Protein AF-A0A376U5U9-F1 (afdb_monomer_lite)

InterPro domains:
  IPR000576 LacY/RafB permease family [PF01306] (11-153)
  IPR000576 LacY/RafB permease family [PR00174] (63-92)
  IPR000576 LacY/RafB permease family [PR00174] (98-120)
  IPR018457 LacY/RafB permease family, conserved site [PS00896] (59-73)
  IPR036259 MFS transporter superfamily [G3DSA:1.20.1250.20] (2-175)
  IPR036259 MFS transporter superfamily [SSF103473] (9-167)

Secondary structure (DSSP, 8-state):
-HHHHHHHHHHHHHHHHHHHHHHHHHHHHHHTS---HHHHHHHHHHHHHHHHHHHHHHHHHHHHHTT-SHHHHHHHHHHHHHHHHIIIIIHHHHHH-HHHHHHHHHHHHIIIIIHHHHHHHHHHHHHHHHHT--HHHHHHHHHHHHHHHHHHHHHHHHHS-TTS-HHHHHHHHH-

Organism: Escherichia coli (NCBI:txid562)

pLDDT: mean 71.41, std 14.16, range [30.86, 90.56]

Structure (mmCIF, N/CA/C/O 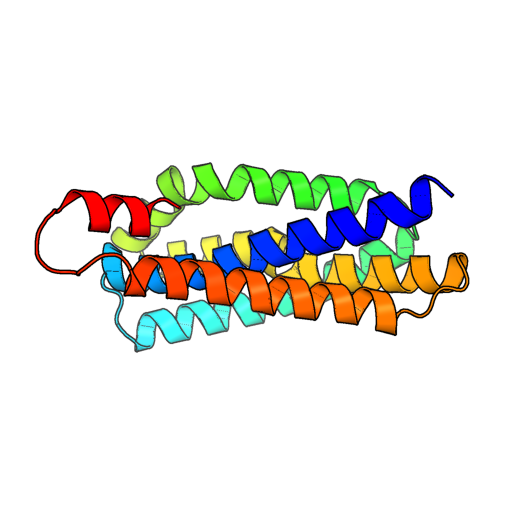backbone):
data_AF-A0A376U5U9-F1
#
_entry.id   AF-A0A376U5U9-F1
#
loop_
_atom_site.group_PDB
_atom_site.id
_atom_site.type_symbol
_atom_site.label_atom_id
_atom_site.label_alt_id
_atom_site.label_comp_id
_atom_site.label_asym_id
_atom_site.label_entity_id
_atom_site.label_seq_id
_atom_site.pdbx_PDB_ins_code
_atom_site.Cartn_x
_atom_site.Cartn_y
_atom_site.Cartn_z
_atom_site.occupancy
_atom_site.B_iso_or_equiv
_atom_site.auth_seq_id
_atom_site.auth_comp_id
_atom_site.auth_asym_id
_atom_site.auth_atom_id
_atom_site.pdbx_PDB_model_num
ATOM 1 N N . MET A 1 1 ? 11.793 3.215 -28.285 1.00 39.19 1 MET A N 1
ATOM 2 C CA . MET A 1 1 ? 11.168 4.458 -27.769 1.00 39.19 1 MET A CA 1
ATOM 3 C C . MET A 1 1 ? 9.774 4.257 -27.162 1.00 39.19 1 MET A C 1
ATOM 5 O O . MET A 1 1 ? 9.581 4.728 -26.053 1.00 39.19 1 MET A O 1
ATOM 9 N N . ARG A 1 2 ? 8.820 3.535 -27.783 1.00 35.06 2 ARG A N 1
ATOM 10 C CA . ARG A 1 2 ? 7.455 3.364 -27.216 1.00 35.06 2 ARG A CA 1
ATOM 11 C C . ARG A 1 2 ? 7.388 2.662 -25.846 1.00 35.06 2 ARG A C 1
ATOM 13 O O . ARG A 1 2 ? 6.558 3.025 -25.026 1.00 35.06 2 ARG A O 1
ATOM 20 N N . THR A 1 3 ? 8.274 1.708 -25.567 1.00 49.44 3 THR A N 1
ATOM 21 C CA . THR A 1 3 ? 8.269 0.954 -24.298 1.00 49.44 3 THR A CA 1
ATOM 22 C C . THR A 1 3 ? 8.793 1.767 -23.107 1.00 49.44 3 THR A C 1
ATOM 24 O O . THR A 1 3 ? 8.369 1.534 -21.984 1.00 49.44 3 THR A O 1
ATOM 27 N N . ILE A 1 4 ? 9.670 2.750 -23.344 1.00 50.91 4 ILE A N 1
ATOM 28 C CA . ILE A 1 4 ? 10.325 3.547 -22.288 1.00 50.91 4 ILE A CA 1
ATOM 29 C C . ILE A 1 4 ? 9.362 4.567 -21.668 1.00 50.91 4 ILE A C 1
ATOM 31 O O . ILE A 1 4 ? 9.464 4.839 -20.481 1.00 50.91 4 ILE A O 1
ATOM 35 N N . VAL A 1 5 ? 8.406 5.094 -22.441 1.00 48.09 5 VAL A N 1
ATOM 36 C CA . VAL A 1 5 ? 7.435 6.098 -21.961 1.00 48.09 5 VAL A CA 1
ATOM 37 C C . VAL A 1 5 ? 6.207 5.447 -21.315 1.00 48.09 5 VAL A C 1
ATOM 39 O O . VAL A 1 5 ? 5.628 6.007 -20.391 1.00 48.09 5 VAL A O 1
ATOM 42 N N . LEU A 1 6 ? 5.822 4.238 -21.743 1.00 52.31 6 LEU A N 1
ATOM 43 C CA . LEU A 1 6 ? 4.639 3.553 -21.205 1.00 52.31 6 LEU A CA 1
ATOM 44 C C . LEU A 1 6 ? 4.832 3.102 -19.745 1.00 52.31 6 LEU A C 1
ATOM 46 O O . LEU A 1 6 ? 3.905 3.161 -18.944 1.00 52.31 6 LEU A O 1
ATOM 50 N N . HIS A 1 7 ? 6.042 2.664 -19.394 1.00 57.22 7 HIS A N 1
ATOM 51 C CA . HIS A 1 7 ? 6.359 2.132 -18.069 1.00 57.22 7 HIS A CA 1
ATOM 52 C C . HIS A 1 7 ? 6.312 3.155 -16.914 1.00 57.22 7 HIS A C 1
ATOM 54 O O . HIS A 1 7 ? 5.663 2.844 -15.910 1.00 57.22 7 HIS A O 1
ATOM 60 N N . PRO A 1 8 ? 6.898 4.364 -17.019 1.00 60.38 8 PRO A N 1
ATOM 61 C CA . PRO A 1 8 ? 6.796 5.376 -15.968 1.00 60.38 8 PRO A CA 1
ATOM 62 C C . PRO A 1 8 ? 5.360 5.873 -15.774 1.00 60.38 8 PRO A C 1
ATOM 64 O O . PRO A 1 8 ? 4.953 6.101 -14.642 1.00 60.38 8 PRO A O 1
ATOM 67 N N . VAL A 1 9 ? 4.549 5.947 -16.837 1.00 62.59 9 VAL A N 1
ATOM 68 C CA . VAL A 1 9 ? 3.123 6.305 -16.720 1.00 62.59 9 VAL A CA 1
ATOM 69 C C . VAL A 1 9 ? 2.343 5.230 -15.957 1.00 62.59 9 VAL A C 1
ATOM 71 O O . VAL A 1 9 ? 1.549 5.558 -15.082 1.00 62.59 9 VAL A O 1
ATOM 74 N N . THR A 1 10 ? 2.599 3.942 -16.219 1.00 65.00 10 THR A N 1
ATOM 75 C CA . THR A 1 10 ? 1.952 2.859 -15.454 1.00 65.00 10 THR A CA 1
ATOM 76 C C . THR A 1 10 ? 2.372 2.833 -13.982 1.00 65.00 10 THR A C 1
ATOM 78 O O . THR A 1 10 ? 1.537 2.549 -13.128 1.00 65.00 10 THR A O 1
ATOM 81 N N . HIS A 1 11 ? 3.631 3.168 -13.678 1.00 65.62 11 HIS A N 1
ATOM 82 C CA . HIS A 1 11 ? 4.108 3.333 -12.300 1.00 65.62 11 HIS A CA 1
ATOM 83 C C . HIS A 1 11 ? 3.417 4.508 -11.608 1.00 65.62 11 HIS A C 1
ATOM 85 O O . HIS A 1 11 ? 2.840 4.348 -10.537 1.00 65.62 11 HIS A O 1
ATOM 91 N N . PHE A 1 12 ? 3.366 5.654 -12.283 1.00 64.62 12 PHE A N 1
ATOM 92 C CA . PHE A 1 12 ? 2.704 6.856 -11.796 1.00 64.62 12 PHE A CA 1
ATOM 93 C C . PHE A 1 12 ? 1.220 6.616 -11.471 1.00 64.62 12 PHE A C 1
ATOM 95 O O . PHE A 1 12 ? 0.762 6.952 -10.381 1.00 64.62 12 PHE A O 1
ATOM 102 N N . SER A 1 13 ? 0.468 5.974 -12.374 1.00 65.12 13 SER A N 1
ATOM 103 C CA . SER A 1 13 ? -0.940 5.630 -12.128 1.00 65.12 13 SER A CA 1
ATOM 104 C C . SER A 1 13 ? -1.112 4.674 -10.948 1.00 65.12 13 SER A C 1
ATOM 106 O O . SER A 1 13 ? -2.016 4.867 -10.138 1.00 65.12 13 SER A O 1
ATOM 108 N N . PHE A 1 14 ? -0.232 3.678 -10.816 1.00 70.50 14 PHE A N 1
ATOM 109 C CA . PHE A 1 14 ? -0.258 2.754 -9.687 1.00 70.50 14 PHE A CA 1
ATOM 110 C C . PHE A 1 14 ? -0.027 3.474 -8.351 1.00 70.50 14 PHE A C 1
ATOM 112 O O . PHE A 1 14 ? -0.786 3.259 -7.408 1.00 70.50 14 PHE A O 1
ATOM 119 N N . PHE A 1 15 ? 0.964 4.368 -8.271 1.00 68.50 15 PHE A N 1
ATOM 120 C CA . PHE A 1 15 ? 1.260 5.113 -7.044 1.00 68.50 15 PHE A CA 1
ATOM 121 C C . PHE A 1 15 ? 0.159 6.114 -6.664 1.00 68.50 15 PHE A C 1
ATOM 123 O O . PHE A 1 15 ? -0.093 6.313 -5.473 1.00 68.50 15 PHE A O 1
ATOM 130 N N . ILE A 1 16 ? -0.554 6.688 -7.642 1.00 69.62 16 ILE A N 1
ATOM 131 C CA . ILE A 1 16 ? -1.761 7.486 -7.369 1.00 69.62 16 ILE A CA 1
ATOM 132 C C . ILE A 1 16 ? -2.837 6.616 -6.723 1.00 69.62 16 ILE A C 1
ATOM 134 O O . ILE A 1 16 ? -3.320 6.950 -5.640 1.00 69.62 16 ILE A O 1
ATOM 138 N N . SER A 1 17 ? -3.197 5.493 -7.355 1.00 72.38 17 SER A N 1
ATOM 139 C CA . SER A 1 17 ? -4.223 4.583 -6.830 1.00 72.38 17 SER A CA 1
ATOM 140 C C . SER A 1 17 ? -3.843 4.040 -5.454 1.00 72.38 17 SER A C 1
ATOM 142 O O . SER A 1 17 ? -4.675 3.998 -4.554 1.00 72.38 17 SER A O 1
ATOM 144 N N . TRP A 1 18 ? -2.568 3.707 -5.258 1.00 74.75 18 TRP A N 1
ATOM 145 C CA . TRP A 1 18 ? -2.016 3.299 -3.973 1.00 74.75 18 TRP A CA 1
ATOM 146 C C . TRP A 1 18 ? -2.174 4.359 -2.882 1.00 74.75 18 TRP A C 1
ATOM 148 O O . TRP A 1 18 ? -2.593 4.059 -1.765 1.00 74.75 18 TRP A O 1
ATOM 158 N N . SER A 1 19 ? -1.809 5.608 -3.174 1.00 71.69 19 SER A N 1
ATOM 159 C CA . SER A 1 19 ? -1.866 6.691 -2.190 1.00 71.69 19 SER A CA 1
ATOM 160 C C . SER A 1 19 ? -3.306 7.063 -1.830 1.00 71.69 19 SER A C 1
ATOM 162 O O . SER A 1 19 ? -3.588 7.381 -0.670 1.00 71.69 19 SER A O 1
ATOM 164 N N . LEU A 1 20 ? -4.218 7.020 -2.807 1.00 70.12 20 LEU A N 1
ATOM 165 C CA . LEU A 1 20 ? -5.651 7.193 -2.571 1.00 70.12 20 LEU A CA 1
ATOM 166 C C . LEU A 1 20 ? -6.178 6.065 -1.683 1.00 70.12 20 LEU A C 1
ATOM 168 O O . LEU A 1 20 ? -6.776 6.344 -0.646 1.00 70.12 20 LEU A O 1
ATOM 172 N N . TRP A 1 21 ? -5.844 4.814 -2.012 1.00 76.56 21 TRP A N 1
ATOM 173 C CA . TRP A 1 21 ? -6.244 3.633 -1.252 1.00 76.56 21 TRP A CA 1
ATOM 174 C C . TRP A 1 21 ? -5.948 3.757 0.249 1.00 76.56 21 TRP A C 1
ATOM 176 O O . TRP A 1 21 ? -6.858 3.635 1.065 1.00 76.56 21 TRP A O 1
ATOM 186 N N . TRP A 1 22 ? -4.706 4.064 0.640 1.00 69.94 22 TRP A N 1
ATOM 187 C CA . TRP A 1 22 ? -4.346 4.177 2.064 1.00 69.94 22 TRP A CA 1
ATOM 188 C C . TRP A 1 22 ? -5.057 5.318 2.787 1.00 69.94 22 TRP A C 1
ATOM 190 O O . TRP A 1 22 ? -5.370 5.203 3.974 1.00 69.94 22 TRP A O 1
ATOM 200 N N . SER A 1 23 ? -5.313 6.415 2.074 1.00 70.06 23 SER A N 1
ATOM 201 C CA . SER A 1 23 ? -5.998 7.583 2.628 1.00 70.06 23 SER A CA 1
ATOM 202 C C . SER A 1 23 ? -7.462 7.249 2.936 1.00 70.06 23 SER A C 1
ATOM 204 O O . SER A 1 23 ? -7.962 7.570 4.014 1.00 70.06 23 SER A O 1
ATOM 206 N N . LEU A 1 24 ? -8.124 6.538 2.025 1.00 69.44 24 LEU A N 1
ATOM 207 C CA . LEU A 1 24 ? -9.519 6.115 2.142 1.00 69.44 24 LEU A CA 1
ATOM 208 C C . LEU A 1 24 ? -9.695 4.978 3.134 1.00 69.44 24 LEU A C 1
ATOM 210 O O . LEU A 1 24 ? -10.608 5.012 3.951 1.00 69.44 24 LEU A O 1
ATOM 214 N N . TYR A 1 25 ? -8.775 4.018 3.132 1.00 74.25 25 TYR A N 1
ATOM 215 C CA . TYR A 1 25 ? -8.761 2.906 4.073 1.00 74.25 25 TYR A CA 1
ATOM 216 C C . TYR A 1 25 ? -8.725 3.392 5.529 1.00 74.25 25 TYR A C 1
ATOM 218 O O . TYR A 1 25 ? -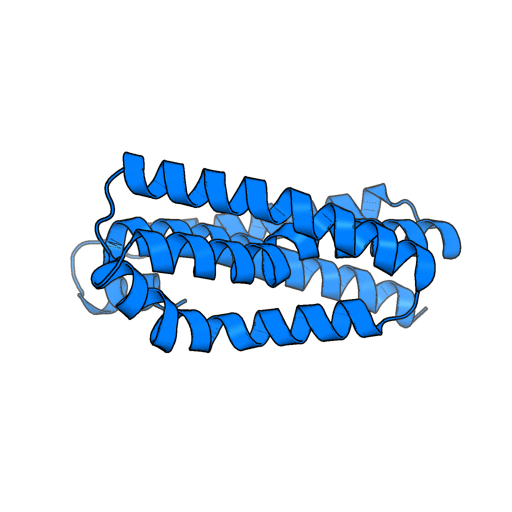9.484 2.911 6.372 1.00 74.25 25 TYR A O 1
ATOM 226 N N . ALA A 1 26 ? -7.907 4.411 5.822 1.00 70.62 26 ALA A N 1
ATOM 227 C CA . ALA A 1 26 ? -7.839 5.010 7.152 1.00 70.62 26 ALA A CA 1
ATOM 228 C C . ALA A 1 26 ? -9.148 5.709 7.562 1.00 70.62 26 ALA A C 1
ATOM 230 O O . ALA A 1 26 ? -9.569 5.596 8.718 1.00 70.62 26 ALA A O 1
ATOM 231 N N . ILE A 1 27 ? -9.792 6.417 6.628 1.00 72.56 27 ILE A N 1
ATOM 232 C CA . ILE A 1 27 ? -11.075 7.097 6.860 1.00 72.56 27 ILE A CA 1
ATOM 233 C C . ILE A 1 27 ? -12.198 6.073 7.037 1.00 72.56 27 ILE A C 1
ATOM 235 O O . ILE A 1 27 ? -13.000 6.212 7.955 1.00 72.56 27 ILE A O 1
ATOM 239 N N . TRP A 1 28 ? -12.236 5.027 6.217 1.00 77.12 28 TRP A N 1
ATOM 240 C CA . TRP A 1 28 ? -13.255 3.981 6.246 1.00 77.12 28 TRP A CA 1
ATOM 241 C C . TRP A 1 28 ? -13.219 3.175 7.553 1.00 77.12 28 TRP A C 1
ATOM 243 O O . TRP A 1 28 ? -14.250 3.019 8.209 1.00 77.12 28 TRP A O 1
ATOM 253 N N . LEU A 1 29 ? -12.027 2.762 8.005 1.00 72.31 29 LEU A N 1
ATOM 254 C CA . LEU A 1 29 ? -11.857 2.026 9.267 1.00 72.31 29 LEU A CA 1
ATOM 255 C C . LEU A 1 29 ? -12.306 2.834 10.494 1.00 72.31 29 LEU A C 1
ATOM 257 O O . LEU A 1 29 ? -12.943 2.290 11.395 1.00 72.31 29 LEU A O 1
ATOM 261 N N . LYS A 1 30 ? -11.986 4.134 10.545 1.00 68.06 30 LYS A N 1
ATOM 262 C CA . LYS A 1 30 ? -12.399 4.997 11.665 1.00 68.06 30 LYS A CA 1
ATOM 263 C C . LYS A 1 30 ? -13.844 5.475 11.553 1.00 68.06 30 LYS A C 1
ATOM 265 O O . LYS A 1 30 ? -14.523 5.586 12.566 1.00 68.06 30 LYS A O 1
ATOM 270 N N . GLY A 1 31 ? -14.289 5.815 10.349 1.00 67.00 31 GLY A N 1
ATOM 271 C CA . GLY A 1 31 ? -15.570 6.468 10.102 1.00 67.00 31 GLY A CA 1
ATOM 272 C C . GLY A 1 31 ? -16.746 5.501 10.023 1.00 67.00 31 GLY A C 1
ATOM 273 O O . GLY A 1 31 ? -17.793 5.797 10.590 1.00 67.00 31 GLY A O 1
ATOM 274 N N . HIS A 1 32 ? -16.582 4.366 9.335 1.00 66.31 32 HIS A N 1
ATOM 275 C CA . HIS A 1 32 ? -17.667 3.408 9.093 1.00 66.31 32 HIS A CA 1
ATOM 276 C C . HIS A 1 32 ? -17.727 2.314 10.164 1.00 66.31 32 HIS A C 1
ATOM 278 O O . HIS A 1 32 ? -18.799 1.988 10.661 1.00 66.31 32 HIS A O 1
ATOM 284 N N . LEU A 1 33 ? -16.568 1.774 10.552 1.00 67.12 33 LEU A N 1
ATOM 285 C CA . LEU A 1 33 ? -16.469 0.706 11.553 1.00 67.12 33 LEU A CA 1
ATOM 286 C C . LEU A 1 33 ? -16.329 1.213 12.993 1.00 67.12 33 LEU A C 1
ATOM 288 O O . LEU A 1 33 ? -16.571 0.453 13.924 1.00 67.12 33 LEU A O 1
ATOM 292 N N . GLY A 1 34 ? -15.938 2.476 13.193 1.00 70.81 34 GLY A N 1
ATOM 293 C CA . GLY A 1 34 ? -15.798 3.057 14.531 1.00 70.81 34 GLY A CA 1
ATOM 294 C C . GLY A 1 34 ? -14.713 2.399 15.393 1.00 70.81 34 GLY A C 1
ATOM 295 O O . GLY A 1 34 ? -14.803 2.460 16.617 1.00 70.81 34 GLY A O 1
ATOM 296 N N . LEU A 1 35 ? -13.706 1.769 14.773 1.00 73.69 35 LEU A N 1
ATOM 297 C CA . LEU A 1 35 ? -12.644 1.056 15.489 1.00 73.69 35 LEU A CA 1
ATOM 298 C C . LEU A 1 35 ? -11.902 1.969 16.466 1.00 73.69 35 LEU A C 1
ATOM 300 O O . LEU A 1 35 ? -11.570 3.122 16.158 1.00 73.69 35 LEU A O 1
ATOM 304 N N . THR A 1 36 ? -11.573 1.421 17.633 1.00 81.38 36 THR A N 1
ATOM 305 C CA . THR A 1 36 ? -10.768 2.130 18.626 1.00 81.38 36 THR A CA 1
ATOM 306 C C . THR A 1 36 ? -9.342 2.356 18.113 1.00 81.38 36 THR A C 1
ATOM 308 O O . THR A 1 36 ? -8.813 1.611 17.285 1.00 81.38 36 THR A O 1
ATOM 311 N N . GLY A 1 37 ? -8.676 3.406 18.609 1.00 77.38 37 GLY A N 1
ATOM 312 C CA . GLY A 1 37 ? -7.304 3.733 18.193 1.00 77.38 37 GLY A CA 1
ATOM 313 C C . GLY A 1 37 ? -6.308 2.584 18.407 1.00 77.38 37 GLY A C 1
ATOM 314 O O . GLY A 1 37 ? -5.377 2.431 17.618 1.00 77.38 37 GLY A O 1
ATOM 315 N N . THR A 1 38 ? -6.542 1.752 19.426 1.00 83.94 38 THR A N 1
ATOM 316 C CA . THR A 1 38 ? -5.741 0.559 19.727 1.00 83.94 38 THR A CA 1
ATOM 317 C C . THR A 1 38 ? -5.922 -0.527 18.668 1.00 83.94 38 THR A C 1
ATOM 319 O O . THR A 1 38 ? -4.930 -1.013 18.134 1.00 83.94 38 THR A O 1
ATOM 322 N N . GLU A 1 39 ? -7.165 -0.859 18.306 1.00 82.94 39 GLU A N 1
ATOM 323 C CA . GLU A 1 39 ? -7.479 -1.861 17.275 1.00 82.94 39 GLU A CA 1
ATOM 324 C C . GLU A 1 39 ? -6.901 -1.470 15.915 1.00 82.94 39 GLU A C 1
ATOM 326 O O . GLU A 1 39 ? -6.297 -2.289 15.220 1.00 82.94 39 GLU A O 1
ATOM 331 N N . LEU A 1 40 ? -7.018 -0.189 15.566 1.00 83.81 40 LEU A N 1
ATOM 332 C CA . LEU A 1 40 ? -6.444 0.347 14.342 1.00 83.81 40 LEU A CA 1
ATOM 333 C C . LEU A 1 40 ? -4.913 0.215 14.333 1.00 83.81 40 LEU A C 1
ATOM 335 O O . LEU A 1 40 ? -4.333 -0.204 13.333 1.00 83.81 40 LEU A O 1
ATOM 339 N N . GLY A 1 41 ? -4.257 0.542 15.450 1.00 85.12 41 GLY A N 1
ATOM 340 C CA . GLY A 1 41 ? -2.811 0.380 15.605 1.00 85.12 41 GLY A CA 1
ATOM 341 C C . GLY A 1 41 ? -2.374 -1.074 15.428 1.00 85.12 41 GLY A C 1
ATOM 342 O O . GLY A 1 41 ? -1.468 -1.349 14.643 1.00 85.12 41 GLY A O 1
ATOM 343 N N . THR A 1 42 ? -3.067 -2.011 16.082 1.00 87.38 42 THR A N 1
ATOM 344 C CA . THR A 1 42 ? -2.802 -3.450 15.944 1.00 87.38 42 THR A CA 1
ATOM 345 C C . THR A 1 42 ? -2.971 -3.922 14.500 1.00 87.38 42 THR A C 1
ATOM 347 O O . THR A 1 42 ? -2.131 -4.669 14.000 1.00 87.38 42 THR A O 1
ATOM 350 N N . LEU A 1 43 ? -4.002 -3.442 13.800 1.00 87.44 43 LEU A N 1
ATOM 351 C CA . LEU A 1 43 ? -4.243 -3.742 12.389 1.00 87.44 43 LEU A CA 1
ATOM 352 C C . LEU A 1 43 ? -3.085 -3.304 11.500 1.00 87.44 43 LEU A C 1
ATOM 354 O O . LEU A 1 43 ? -2.564 -4.115 10.731 1.00 87.44 43 LEU A O 1
ATOM 358 N N . TYR A 1 44 ? -2.626 -2.060 11.634 1.00 85.25 44 TYR A N 1
ATOM 359 C CA . TYR A 1 44 ? -1.484 -1.588 10.855 1.00 85.25 44 TYR A CA 1
ATOM 360 C C . TYR A 1 44 ? -0.202 -2.359 11.185 1.00 85.25 44 TYR A C 1
ATOM 362 O O . TYR A 1 44 ? 0.546 -2.703 10.273 1.00 85.25 44 TYR A O 1
ATOM 370 N N . S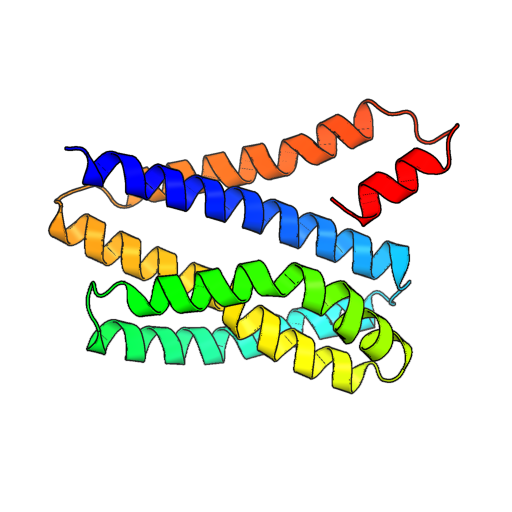ER A 1 45 ? 0.040 -2.698 12.454 1.00 89.44 45 SER A N 1
ATOM 371 C CA . SER A 1 45 ? 1.220 -3.477 12.847 1.00 89.44 45 SER A CA 1
ATOM 372 C C . SER A 1 45 ? 1.231 -4.882 12.237 1.00 89.44 45 SER A C 1
ATOM 374 O O . SER A 1 45 ? 2.255 -5.302 11.696 1.00 89.44 45 SER A O 1
ATOM 376 N N . VAL A 1 46 ? 0.104 -5.600 12.277 1.00 90.38 46 VAL A N 1
ATOM 377 C CA . VAL A 1 46 ? 0.004 -6.958 11.710 1.00 90.38 46 VAL A CA 1
ATOM 378 C C . VAL A 1 46 ? 0.099 -6.930 10.184 1.00 90.38 46 VAL A C 1
ATOM 380 O O . VAL A 1 46 ? 0.783 -7.776 9.600 1.00 90.38 46 VAL A O 1
ATOM 383 N N . ASN A 1 47 ? -0.497 -5.924 9.538 1.00 89.38 47 ASN A N 1
ATOM 384 C CA . ASN A 1 47 ? -0.329 -5.682 8.104 1.00 89.38 47 ASN A CA 1
ATOM 385 C C . ASN A 1 47 ? 1.151 -5.489 7.741 1.00 89.38 47 ASN A C 1
ATOM 387 O O . ASN A 1 47 ? 1.651 -6.123 6.810 1.00 89.38 47 ASN A O 1
ATOM 391 N N . GLN A 1 48 ? 1.875 -4.657 8.497 1.00 87.88 48 GLN A N 1
ATOM 392 C CA . GLN A 1 48 ? 3.281 -4.370 8.221 1.00 87.88 48 GLN A CA 1
ATOM 393 C C . GLN A 1 48 ? 4.177 -5.591 8.441 1.00 87.88 48 GLN A C 1
ATOM 395 O O . GLN A 1 48 ? 5.044 -5.874 7.616 1.00 87.88 48 GLN A O 1
ATOM 400 N N . PHE A 1 49 ? 3.929 -6.352 9.508 1.00 90.56 49 PHE A N 1
ATOM 401 C CA . PHE A 1 49 ? 4.633 -7.605 9.773 1.00 90.56 49 PHE A CA 1
ATOM 402 C C . PHE A 1 49 ? 4.443 -8.610 8.628 1.00 90.56 49 PHE A C 1
ATOM 404 O O . PHE A 1 49 ? 5.408 -9.154 8.091 1.00 90.56 49 PHE A O 1
ATOM 411 N N . THR A 1 50 ? 3.196 -8.792 8.199 1.00 89.38 50 THR A N 1
ATOM 412 C CA . THR A 1 50 ? 2.839 -9.717 7.118 1.00 89.38 50 THR A CA 1
ATOM 413 C C . THR A 1 50 ? 3.431 -9.275 5.778 1.00 89.38 50 THR A C 1
ATOM 415 O O . THR A 1 50 ? 3.943 -10.097 5.019 1.00 89.38 50 THR A O 1
ATOM 418 N N . SER A 1 51 ? 3.451 -7.968 5.507 1.00 87.19 51 SER A N 1
ATOM 419 C CA . SER A 1 51 ? 4.101 -7.415 4.318 1.00 87.19 51 SER A CA 1
ATOM 420 C C . SER A 1 51 ? 5.577 -7.769 4.237 1.00 87.19 51 SER A C 1
ATOM 422 O O . SER A 1 51 ? 6.052 -8.093 3.154 1.00 87.19 51 SER A O 1
ATOM 424 N N . ILE A 1 52 ? 6.319 -7.680 5.342 1.00 89.44 52 ILE A N 1
ATOM 425 C CA . ILE A 1 52 ? 7.761 -7.959 5.330 1.00 89.44 52 ILE A CA 1
ATOM 426 C C . ILE A 1 52 ? 8.004 -9.410 4.898 1.00 89.44 52 ILE A C 1
ATOM 428 O O . ILE A 1 52 ? 8.860 -9.663 4.051 1.00 89.44 52 ILE A O 1
ATOM 432 N N . LEU A 1 53 ? 7.197 -10.352 5.395 1.00 89.38 53 LEU A N 1
ATOM 433 C CA . LEU A 1 53 ? 7.274 -11.760 4.998 1.00 89.38 53 LEU A CA 1
ATOM 434 C C . LEU A 1 53 ? 7.022 -11.947 3.494 1.00 89.38 53 LEU A C 1
ATOM 436 O O . LEU A 1 53 ? 7.777 -12.650 2.819 1.00 89.38 53 LEU A O 1
ATOM 440 N N . PHE A 1 54 ? 6.002 -11.284 2.945 1.00 86.25 54 PHE A N 1
ATOM 441 C CA . PHE A 1 54 ? 5.692 -11.383 1.517 1.00 86.25 54 PHE A CA 1
ATOM 442 C C . PHE A 1 54 ? 6.694 -10.654 0.621 1.00 86.25 54 PHE A C 1
ATOM 444 O O . PHE A 1 54 ? 7.010 -11.162 -0.452 1.00 86.25 54 PHE A O 1
ATOM 451 N N . MET A 1 55 ? 7.251 -9.520 1.056 1.00 85.44 55 MET A N 1
ATOM 452 C CA . MET A 1 55 ? 8.328 -8.830 0.336 1.00 85.44 55 MET A CA 1
ATOM 453 C C . MET A 1 55 ? 9.556 -9.730 0.192 1.00 85.44 55 MET A C 1
ATOM 455 O O . MET A 1 55 ? 10.116 -9.821 -0.899 1.00 85.44 55 MET A O 1
ATOM 459 N N . MET A 1 56 ? 9.934 -10.447 1.256 1.00 86.50 56 MET A N 1
ATOM 460 C CA . MET A 1 56 ? 11.031 -11.419 1.211 1.00 86.50 56 MET A CA 1
ATOM 461 C C . MET A 1 56 ? 10.751 -12.536 0.198 1.00 86.50 56 MET A C 1
ATOM 463 O O . MET A 1 56 ? 11.609 -12.865 -0.623 1.00 86.50 56 MET A O 1
ATOM 467 N N . PHE A 1 57 ? 9.536 -13.092 0.211 1.00 86.44 57 PHE A N 1
ATOM 468 C CA . PHE A 1 57 ? 9.142 -14.141 -0.729 1.00 86.44 57 PHE A CA 1
ATOM 469 C C . PHE A 1 57 ? 9.156 -13.648 -2.182 1.00 86.44 57 PHE A C 1
ATOM 471 O O . PHE A 1 57 ? 9.747 -14.289 -3.055 1.00 86.44 57 PHE A O 1
ATOM 478 N N . TYR A 1 58 ? 8.556 -12.485 -2.446 1.00 83.38 58 TYR A N 1
ATOM 479 C CA . TYR A 1 58 ? 8.536 -11.892 -3.777 1.00 83.38 58 TYR A CA 1
ATOM 480 C C . TYR A 1 58 ? 9.930 -11.533 -4.284 1.00 83.38 58 TYR A C 1
ATOM 482 O O . TYR A 1 58 ? 10.193 -11.775 -5.458 1.00 83.38 58 TYR A O 1
ATOM 490 N N . GLY A 1 59 ? 10.836 -11.055 -3.426 1.00 82.38 59 GLY A N 1
ATOM 491 C CA . GLY A 1 59 ? 12.229 -10.798 -3.801 1.00 82.38 59 GLY A CA 1
ATOM 492 C C . GLY A 1 59 ? 12.919 -12.050 -4.349 1.00 82.38 59 GLY A C 1
ATOM 493 O O . GLY A 1 59 ? 13.441 -12.036 -5.464 1.00 82.38 59 GLY A O 1
ATOM 494 N N . ILE A 1 60 ? 12.813 -13.176 -3.633 1.00 85.12 60 ILE A N 1
ATOM 495 C CA . ILE A 1 60 ? 13.395 -14.461 -4.062 1.00 85.12 60 ILE A CA 1
ATOM 496 C C . ILE A 1 60 ? 12.780 -14.934 -5.388 1.00 85.12 60 ILE A C 1
ATOM 498 O O . ILE A 1 60 ? 13.486 -15.384 -6.295 1.00 85.12 60 ILE A O 1
ATOM 502 N N . VAL A 1 61 ? 11.453 -14.847 -5.519 1.00 84.56 61 VAL A N 1
ATOM 503 C CA . VAL A 1 61 ? 10.742 -15.247 -6.743 1.00 84.56 61 VAL A CA 1
ATOM 504 C C . VAL A 1 61 ? 11.143 -14.352 -7.922 1.00 84.56 61 VAL A C 1
ATOM 506 O O . VAL A 1 61 ? 11.372 -14.845 -9.029 1.00 84.56 61 VAL A O 1
ATOM 509 N N . GLN A 1 62 ? 11.291 -13.050 -7.694 1.00 79.81 62 GLN A N 1
ATOM 510 C CA . GLN A 1 62 ? 11.676 -12.070 -8.704 1.00 79.81 62 GLN A CA 1
ATOM 511 C C . GLN A 1 62 ? 13.137 -12.220 -9.146 1.00 79.81 62 GLN A C 1
ATOM 513 O O . GLN A 1 62 ? 13.459 -11.941 -10.303 1.00 79.81 62 GLN A O 1
ATOM 518 N N . ASP A 1 63 ? 14.024 -12.698 -8.278 1.00 80.44 63 ASP A N 1
ATOM 519 C CA . ASP A 1 63 ? 15.400 -13.031 -8.655 1.00 80.44 63 ASP A CA 1
ATOM 520 C C . ASP A 1 63 ? 15.470 -14.257 -9.569 1.00 80.44 63 ASP A C 1
ATOM 522 O O . ASP A 1 63 ? 16.246 -14.266 -10.523 1.00 80.44 63 ASP A O 1
ATOM 526 N N . LYS A 1 64 ? 14.584 -15.243 -9.377 1.00 81.25 64 LYS A N 1
ATOM 527 C CA . LYS A 1 64 ? 14.474 -16.400 -10.283 1.00 81.25 64 LYS A CA 1
ATOM 528 C C . LYS A 1 64 ? 13.796 -16.068 -11.616 1.00 81.25 64 LYS A C 1
ATOM 530 O O . LYS A 1 64 ? 14.138 -16.658 -12.639 1.00 81.25 64 LYS A O 1
ATOM 535 N N . LEU A 1 65 ? 12.817 -15.159 -11.624 1.00 75.75 65 LEU A N 1
ATOM 536 C CA . LEU A 1 65 ? 12.081 -14.779 -12.840 1.00 75.75 65 LEU A CA 1
ATOM 537 C C . LEU A 1 65 ? 12.770 -13.690 -13.680 1.00 75.75 65 LEU A C 1
ATOM 539 O O . LEU A 1 65 ? 12.463 -13.571 -14.871 1.00 75.75 65 LEU A O 1
ATOM 543 N N . GLY A 1 66 ? 13.670 -12.893 -13.099 1.00 71.25 66 GLY A N 1
ATOM 544 C CA . GLY A 1 66 ? 14.327 -11.778 -13.782 1.00 71.25 66 GLY A CA 1
ATOM 545 C C . GLY A 1 66 ? 13.340 -10.667 -14.168 1.00 71.25 66 GLY A C 1
ATOM 546 O O . GLY A 1 66 ? 12.682 -10.086 -13.311 1.00 71.25 66 GLY A O 1
ATOM 547 N N . LEU A 1 67 ? 13.235 -10.365 -15.468 1.00 65.44 67 LEU A N 1
ATOM 548 C CA . LEU A 1 67 ? 12.368 -9.312 -16.038 1.00 65.44 67 LEU A CA 1
ATOM 549 C C . LEU A 1 67 ? 11.009 -9.826 -16.545 1.00 65.44 67 LEU A C 1
ATOM 551 O O . LEU A 1 67 ? 10.287 -9.122 -17.257 1.00 65.44 67 LEU A O 1
ATOM 555 N N . LYS A 1 68 ? 10.651 -11.073 -16.233 1.00 70.12 68 LYS A N 1
ATOM 556 C CA . LYS A 1 68 ? 9.379 -11.640 -16.682 1.00 70.12 68 LYS A CA 1
ATOM 557 C C . LYS A 1 68 ? 8.210 -10.914 -16.007 1.00 70.12 68 LYS A C 1
ATOM 559 O O . LYS A 1 68 ? 8.207 -10.681 -14.802 1.00 70.12 68 LYS A O 1
ATOM 564 N N . LYS A 1 69 ? 7.163 -10.640 -16.790 1.00 75.12 69 LYS A N 1
ATOM 565 C CA . LYS A 1 69 ? 5.970 -9.897 -16.355 1.00 75.12 69 LYS A CA 1
ATOM 566 C C . LYS A 1 69 ? 4.904 -10.675 -15.551 1.00 75.12 69 LYS A C 1
ATOM 568 O O . LYS A 1 69 ? 4.043 -9.989 -15.011 1.00 75.12 69 LYS A O 1
ATOM 573 N N . PRO A 1 70 ? 4.876 -12.023 -15.411 1.00 76.75 70 PRO A N 1
ATOM 574 C CA . PRO A 1 70 ? 3.702 -12.694 -14.841 1.00 76.75 70 PRO A CA 1
ATOM 575 C C . PRO A 1 70 ? 3.461 -12.323 -13.371 1.00 76.75 70 PRO A C 1
ATOM 577 O O . PRO A 1 70 ? 2.322 -12.333 -12.920 1.00 76.75 70 PRO A O 1
ATOM 580 N N . LEU A 1 71 ? 4.506 -11.917 -12.645 1.00 75.38 71 LEU A N 1
ATOM 581 C CA . LEU A 1 71 ? 4.402 -11.481 -11.253 1.00 75.38 71 LEU A CA 1
ATOM 582 C C . LEU A 1 71 ? 3.650 -10.142 -11.124 1.00 75.38 71 LEU A C 1
ATOM 584 O O . LEU A 1 71 ? 2.805 -9.988 -10.249 1.00 75.38 71 LEU A O 1
ATOM 588 N N . ILE A 1 72 ? 3.871 -9.222 -12.070 1.00 76.00 72 ILE A N 1
ATOM 589 C CA . ILE A 1 72 ? 3.152 -7.939 -12.160 1.00 76.00 72 ILE A CA 1
ATOM 590 C C . ILE A 1 72 ? 1.687 -8.169 -12.548 1.00 76.00 72 ILE A C 1
ATOM 592 O O . ILE A 1 72 ? 0.793 -7.517 -12.013 1.00 76.00 72 ILE A O 1
ATOM 596 N N . TRP A 1 73 ? 1.423 -9.117 -13.453 1.00 79.62 73 TRP A N 1
ATOM 597 C CA . TRP A 1 73 ? 0.055 -9.476 -13.844 1.00 79.62 73 TRP A CA 1
ATOM 598 C C . TRP A 1 73 ? -0.725 -10.095 -12.679 1.00 79.62 73 TRP A C 1
ATOM 600 O O . TRP A 1 73 ? -1.869 -9.716 -12.449 1.00 79.62 73 TRP A O 1
ATOM 610 N N . CYS A 1 74 ? -0.093 -10.989 -11.912 1.00 79.25 74 CYS A N 1
ATOM 611 C CA . CYS A 1 74 ? -0.681 -11.579 -10.709 1.00 79.25 74 CYS A CA 1
ATOM 612 C C . CYS A 1 74 ? -1.064 -10.499 -9.685 1.00 79.25 74 CYS A C 1
ATOM 614 O O . CYS A 1 74 ? -2.198 -10.447 -9.216 1.00 79.25 74 CYS A O 1
ATOM 616 N N . MET A 1 75 ? -0.147 -9.574 -9.409 1.00 80.06 75 MET A N 1
ATOM 617 C CA . MET A 1 75 ? -0.383 -8.474 -8.476 1.00 80.06 75 MET A CA 1
ATOM 618 C C . MET A 1 75 ? -1.478 -7.510 -8.962 1.00 80.06 75 MET A C 1
ATOM 620 O O . MET A 1 75 ? -2.356 -7.132 -8.187 1.00 80.06 75 MET A O 1
ATOM 624 N N . SER A 1 76 ? -1.507 -7.200 -10.260 1.00 77.56 76 SER A N 1
ATOM 625 C CA . SER A 1 76 ? -2.565 -6.375 -10.862 1.00 77.56 76 SER A CA 1
ATOM 626 C C . SER A 1 76 ? -3.948 -7.021 -10.718 1.00 77.56 76 SER A C 1
ATOM 628 O O . SER A 1 76 ? -4.929 -6.332 -10.448 1.00 77.56 76 SER A O 1
ATOM 630 N N . PHE A 1 77 ? -4.035 -8.349 -10.848 1.00 82.25 77 PHE A N 1
ATOM 631 C CA . PHE A 1 77 ? -5.281 -9.091 -10.649 1.00 82.25 77 PHE A CA 1
ATOM 632 C C . PHE A 1 77 ? -5.778 -9.007 -9.197 1.00 82.25 77 PHE A C 1
ATOM 634 O O . PHE A 1 77 ? -6.961 -8.765 -8.963 1.00 82.25 77 PHE A O 1
ATOM 641 N N . ILE A 1 78 ? -4.871 -9.125 -8.220 1.00 81.94 78 ILE A N 1
ATOM 642 C CA . ILE A 1 78 ? -5.196 -8.969 -6.791 1.00 81.94 78 ILE A CA 1
ATOM 643 C C . ILE A 1 78 ? -5.694 -7.544 -6.496 1.00 81.94 78 ILE A C 1
ATOM 645 O O . ILE A 1 78 ? -6.654 -7.363 -5.744 1.00 81.94 78 ILE A O 1
ATOM 649 N N . LEU A 1 79 ? -5.099 -6.530 -7.135 1.00 78.44 79 LEU A N 1
ATOM 650 C CA . LEU A 1 79 ? -5.531 -5.137 -7.000 1.00 78.44 79 LEU A CA 1
ATOM 651 C C . LEU A 1 79 ? -6.979 -4.929 -7.460 1.00 78.44 79 LEU A C 1
ATOM 653 O O . LEU A 1 79 ? -7.768 -4.320 -6.742 1.00 78.44 79 LEU A O 1
ATOM 657 N N . VAL A 1 80 ? -7.355 -5.478 -8.619 1.00 82.00 80 VAL A N 1
ATOM 658 C CA . VAL A 1 80 ? -8.735 -5.390 -9.133 1.00 82.00 80 VAL A CA 1
ATOM 659 C C . VAL A 1 80 ? -9.720 -6.103 -8.201 1.00 82.00 80 VAL A C 1
ATOM 661 O O . VAL A 1 80 ? -10.831 -5.621 -7.982 1.00 82.00 80 VAL A O 1
ATOM 664 N N . LEU A 1 81 ? -9.303 -7.215 -7.593 1.00 82.62 81 LEU A N 1
ATOM 665 C CA . LEU A 1 81 ? -10.128 -7.977 -6.655 1.00 82.62 81 LEU A CA 1
ATOM 666 C C . LEU A 1 81 ? -10.303 -7.283 -5.290 1.00 82.62 81 LEU A C 1
ATOM 668 O O . LEU A 1 81 ? -11.157 -7.684 -4.502 1.00 82.62 81 LEU A O 1
ATOM 672 N N . THR A 1 82 ? -9.539 -6.225 -5.006 1.00 79.00 82 THR A N 1
ATOM 673 C CA . THR A 1 82 ? -9.593 -5.527 -3.711 1.00 79.00 82 THR A CA 1
ATOM 674 C C . THR A 1 82 ? -10.951 -4.864 -3.464 1.00 79.00 82 THR A C 1
ATOM 676 O O . THR A 1 82 ? -11.465 -4.927 -2.349 1.00 79.00 82 THR A O 1
ATOM 679 N N . GLY A 1 83 ? -11.570 -4.296 -4.505 1.00 76.69 83 GLY A N 1
ATOM 680 C CA . GLY A 1 83 ? -12.900 -3.681 -4.420 1.00 76.69 83 GLY A CA 1
ATOM 681 C C . GLY A 1 83 ? -13.982 -4.644 -3.905 1.00 76.69 83 GLY A C 1
ATOM 682 O O . GLY A 1 83 ? -14.547 -4.399 -2.839 1.00 76.69 83 GLY A O 1
ATOM 683 N N . PRO A 1 84 ? -14.261 -5.765 -4.601 1.00 80.69 84 PRO A N 1
ATOM 684 C CA . PRO A 1 84 ? -15.254 -6.732 -4.134 1.00 80.69 84 PRO A CA 1
ATOM 685 C C . PRO A 1 84 ? -14.858 -7.399 -2.808 1.00 80.69 84 PRO A C 1
ATOM 687 O O . PRO A 1 84 ? -15.730 -7.679 -1.988 1.00 80.69 84 PRO A O 1
ATOM 690 N N . PHE A 1 85 ? -13.566 -7.619 -2.551 1.00 81.00 85 PHE A N 1
ATOM 691 C CA . PHE A 1 85 ? -13.108 -8.205 -1.288 1.00 81.00 85 PHE A CA 1
ATOM 692 C C . PHE A 1 85 ? -13.471 -7.342 -0.068 1.00 81.00 85 PHE A C 1
ATOM 694 O O . PHE A 1 85 ? -13.916 -7.872 0.951 1.00 81.00 85 PHE A O 1
ATOM 701 N N . MET A 1 86 ? -13.336 -6.018 -0.171 1.00 76.69 86 MET A N 1
ATOM 702 C CA . MET A 1 86 ? -13.652 -5.105 0.932 1.00 76.69 86 MET A CA 1
ATOM 703 C C . MET A 1 86 ? -15.119 -5.138 1.335 1.00 76.69 86 MET A C 1
ATOM 705 O O . MET A 1 86 ? -15.424 -5.281 2.516 1.00 76.69 86 MET A O 1
ATOM 709 N N . ILE A 1 87 ? -16.005 -5.036 0.345 1.00 76.38 87 ILE A N 1
ATOM 710 C CA . ILE A 1 87 ? -17.447 -4.917 0.572 1.00 76.38 87 ILE A CA 1
ATOM 711 C C . ILE A 1 87 ? -18.024 -6.254 1.052 1.00 76.38 87 ILE A C 1
ATOM 713 O O . ILE A 1 87 ? -18.770 -6.304 2.023 1.00 76.38 87 ILE A O 1
ATOM 717 N N . TYR A 1 88 ? -17.676 -7.360 0.383 1.00 77.25 88 TYR A N 1
ATOM 718 C CA . TYR A 1 88 ? -18.342 -8.643 0.630 1.00 77.25 88 TYR A CA 1
ATOM 719 C C . TYR A 1 88 ? -17.705 -9.483 1.735 1.00 77.25 88 TYR A C 1
ATOM 721 O O . TYR A 1 88 ? -18.390 -10.307 2.336 1.00 77.25 88 TYR A O 1
ATOM 729 N N . VAL A 1 89 ? -16.403 -9.325 1.983 1.00 82.06 89 VAL A N 1
ATOM 730 C CA . VAL A 1 89 ? -15.668 -10.188 2.919 1.00 82.06 89 VAL A CA 1
ATOM 731 C C . VAL A 1 89 ? -15.154 -9.383 4.097 1.00 82.06 89 VAL A C 1
ATOM 733 O O . VAL A 1 89 ? -15.414 -9.750 5.238 1.00 82.06 89 VAL A O 1
ATOM 736 N N . TYR A 1 90 ? -14.436 -8.291 3.838 1.00 79.50 90 TYR A N 1
ATOM 737 C CA . TYR A 1 90 ? -13.695 -7.590 4.881 1.00 79.50 90 TYR A CA 1
ATOM 738 C C . TYR A 1 90 ? -14.606 -6.879 5.888 1.00 79.50 90 TYR A C 1
ATOM 740 O O . TYR A 1 90 ? -14.430 -7.045 7.094 1.00 79.50 90 TYR A O 1
ATOM 748 N N . GLU A 1 91 ? -15.610 -6.146 5.403 1.00 77.25 91 GLU A N 1
ATOM 749 C CA . GLU A 1 91 ? -16.584 -5.439 6.239 1.00 77.25 91 GLU A CA 1
ATOM 750 C C . GLU A 1 91 ? -17.344 -6.358 7.221 1.00 77.25 91 GLU A C 1
ATOM 752 O O . GLU A 1 91 ? -17.249 -6.128 8.432 1.00 77.25 91 GLU A O 1
ATOM 757 N N . PRO A 1 92 ? -18.037 -7.429 6.778 1.00 79.19 92 PRO A N 1
ATOM 758 C CA . PRO A 1 92 ? -18.759 -8.310 7.698 1.00 79.19 92 PRO A CA 1
ATOM 759 C C . PRO A 1 92 ? -17.829 -9.121 8.616 1.00 79.19 92 PRO A C 1
ATOM 761 O O . PRO A 1 92 ? -18.210 -9.460 9.743 1.00 79.19 92 PRO A O 1
ATOM 764 N N . LEU A 1 93 ? -16.595 -9.426 8.188 1.00 78.62 93 LEU A N 1
ATOM 765 C CA . LEU A 1 93 ? -15.627 -10.112 9.051 1.00 78.62 93 LEU A CA 1
ATOM 766 C C . LEU A 1 93 ? -15.151 -9.227 10.196 1.00 78.62 93 LEU A C 1
ATOM 768 O O . LEU A 1 93 ? -15.049 -9.715 11.319 1.00 78.62 93 LEU A O 1
ATOM 772 N N . LEU A 1 94 ? -14.867 -7.950 9.935 1.00 76.62 94 LEU A N 1
ATOM 773 C CA . LEU A 1 94 ? -14.412 -7.042 10.985 1.00 76.62 94 LEU A CA 1
ATOM 774 C C . LEU A 1 94 ? -15.491 -6.805 12.048 1.00 76.62 94 LEU A C 1
ATOM 776 O O . LEU A 1 94 ? -15.149 -6.660 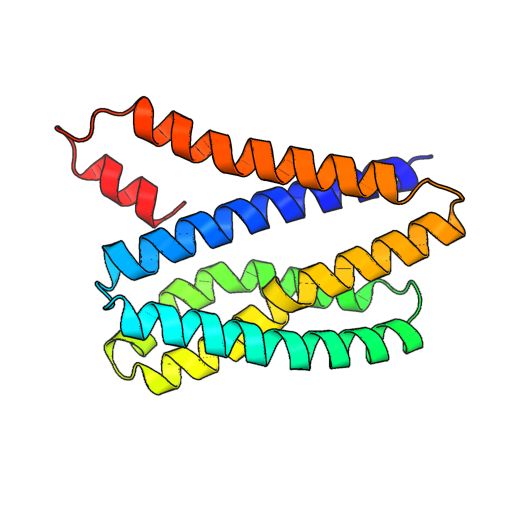13.218 1.00 76.62 94 LEU A O 1
ATOM 780 N N . GLN A 1 95 ? -16.769 -6.802 11.659 1.00 75.19 95 GLN A N 1
ATOM 781 C CA . GLN A 1 95 ? -17.887 -6.631 12.592 1.00 75.19 95 GLN A CA 1
ATOM 782 C C . GLN A 1 95 ? -18.186 -7.892 13.415 1.00 75.19 95 GLN A C 1
ATOM 784 O O . GLN A 1 95 ? -18.575 -7.786 14.574 1.00 75.19 95 GLN A O 1
ATOM 789 N N . SER A 1 96 ? -18.018 -9.084 12.833 1.00 79.75 96 SER A N 1
ATOM 790 C CA . SER A 1 96 ? -18.317 -10.347 13.524 1.00 79.75 96 SER A CA 1
ATOM 791 C C . SER A 1 96 ? -17.147 -10.866 14.363 1.00 79.75 96 SER A C 1
ATOM 793 O O . SER A 1 96 ? -17.348 -11.267 15.505 1.00 79.75 96 SER A O 1
ATOM 795 N N . ASN A 1 97 ? -15.929 -10.875 13.811 1.00 82.69 97 ASN A N 1
ATOM 796 C CA . ASN A 1 97 ? -14.728 -11.416 14.447 1.00 82.69 97 ASN A CA 1
ATOM 797 C C . ASN A 1 97 ? -13.486 -10.606 14.050 1.00 82.69 97 ASN A C 1
ATOM 799 O O . ASN A 1 97 ? -12.789 -10.935 13.083 1.00 82.69 97 ASN A O 1
ATOM 803 N N . PHE A 1 98 ? -13.156 -9.595 14.859 1.00 80.81 98 PHE A N 1
ATOM 804 C CA . PHE A 1 98 ? -12.034 -8.688 14.607 1.00 80.81 98 PHE A CA 1
ATOM 805 C C . PHE A 1 98 ? -10.708 -9.422 14.333 1.00 80.81 98 PHE A C 1
ATOM 807 O O . PHE A 1 98 ? -10.027 -9.110 13.361 1.00 80.81 98 PHE A O 1
ATOM 814 N N . SER A 1 99 ? -10.356 -10.452 15.115 1.00 82.12 99 SER A N 1
ATOM 815 C CA . SER A 1 99 ? -9.093 -11.194 14.948 1.00 82.12 99 SER A CA 1
ATOM 816 C C . SER A 1 99 ? -8.981 -11.951 13.619 1.00 82.12 99 SER A C 1
ATOM 818 O O . SER A 1 99 ? -7.891 -12.046 13.059 1.00 82.12 99 SER A O 1
ATOM 820 N N . VAL A 1 100 ? -10.088 -12.483 13.092 1.00 84.50 100 VAL A N 1
ATOM 821 C CA . VAL A 1 100 ? -10.085 -13.204 11.806 1.00 84.50 100 VAL A CA 1
ATOM 822 C C . VAL A 1 100 ? -10.010 -12.209 10.651 1.00 84.50 100 VAL A C 1
ATOM 824 O O . VAL A 1 100 ? -9.226 -12.405 9.721 1.00 84.50 100 VAL A O 1
ATOM 827 N N . GLY A 1 101 ? -10.759 -11.105 10.748 1.00 84.25 101 GLY A N 1
ATOM 828 C CA . GLY A 1 101 ? -10.662 -9.985 9.814 1.00 84.25 101 GLY A CA 1
ATOM 829 C C . GLY A 1 101 ? -9.249 -9.403 9.754 1.00 84.25 101 GLY A C 1
ATOM 830 O O . GLY A 1 101 ? -8.718 -9.181 8.670 1.00 84.25 101 GLY A O 1
ATOM 831 N N . LEU A 1 1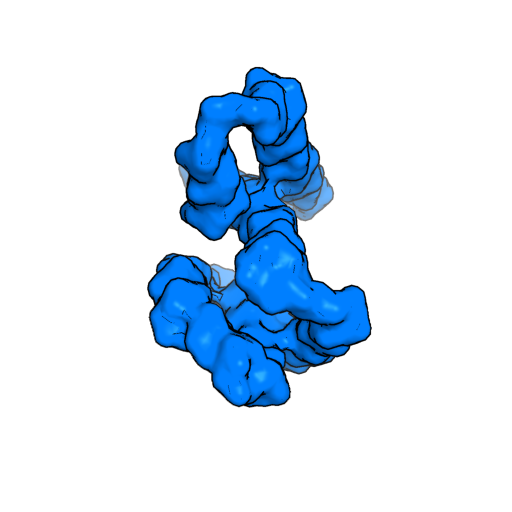02 ? -8.594 -9.250 10.906 1.00 85.56 102 LEU A N 1
ATOM 832 C CA . LEU A 1 102 ? -7.212 -8.786 11.028 1.00 85.56 102 LEU A CA 1
ATOM 833 C C . LEU A 1 102 ? -6.237 -9.647 10.212 1.00 85.56 102 LEU A C 1
ATOM 835 O O . LEU A 1 102 ? -5.490 -9.122 9.389 1.00 85.56 102 LEU A O 1
ATOM 839 N N . ILE A 1 103 ? -6.261 -10.969 10.414 1.00 88.12 103 ILE A N 1
ATOM 840 C CA . ILE A 1 103 ? -5.342 -11.905 9.748 1.00 88.12 103 ILE A CA 1
ATOM 841 C C . ILE A 1 103 ? -5.632 -11.968 8.247 1.00 88.12 103 ILE A C 1
ATOM 843 O O . ILE A 1 103 ? -4.709 -11.895 7.436 1.00 88.12 103 ILE A O 1
ATOM 847 N N . LEU A 1 104 ? -6.906 -12.073 7.861 1.00 88.06 104 LEU A N 1
ATOM 848 C CA . LEU A 1 104 ? -7.283 -12.177 6.453 1.00 88.06 104 LEU A CA 1
ATOM 849 C C . LEU A 1 104 ? -6.952 -10.890 5.682 1.00 88.06 104 LEU A C 1
ATOM 851 O O . LEU A 1 104 ? -6.425 -10.957 4.572 1.00 88.06 104 LEU A O 1
ATOM 855 N N . GLY A 1 105 ? -7.199 -9.727 6.291 1.00 84.62 105 GLY A N 1
ATOM 856 C CA . GLY A 1 105 ? -6.799 -8.431 5.744 1.00 84.62 105 GLY A CA 1
ATOM 857 C C . GLY A 1 105 ? -5.294 -8.315 5.595 1.00 84.62 105 GLY A C 1
ATOM 858 O O . GLY A 1 105 ? -4.819 -7.933 4.531 1.00 84.62 105 GLY A O 1
ATOM 859 N N . ALA A 1 106 ? -4.538 -8.707 6.619 1.00 86.06 106 ALA A N 1
ATOM 860 C CA . ALA A 1 106 ? -3.084 -8.654 6.575 1.00 86.06 106 ALA A CA 1
ATOM 861 C C . ALA A 1 106 ? -2.487 -9.541 5.489 1.00 86.06 106 ALA A C 1
ATOM 863 O O . ALA A 1 106 ? -1.559 -9.116 4.801 1.00 86.06 106 ALA A O 1
ATOM 864 N N . LEU A 1 107 ? -3.048 -10.731 5.273 1.00 87.06 107 LEU A N 1
ATOM 865 C CA . LEU A 1 107 ? -2.640 -11.594 4.170 1.00 87.06 107 LEU A CA 1
ATOM 866 C C . LEU A 1 107 ? -2.970 -10.960 2.814 1.00 87.06 107 LEU A C 1
ATOM 868 O O . LEU A 1 107 ? -2.099 -10.884 1.950 1.00 87.06 107 LEU A O 1
ATOM 872 N N . PHE A 1 108 ? -4.195 -10.463 2.635 1.00 86.06 108 PHE A N 1
ATOM 873 C CA . PHE A 1 108 ? -4.647 -9.905 1.360 1.00 86.06 108 PHE A CA 1
ATOM 874 C C . PHE A 1 108 ? -3.920 -8.598 0.995 1.00 86.06 108 PHE A C 1
ATOM 876 O O . PHE A 1 108 ? -3.344 -8.479 -0.089 1.00 86.06 108 PHE A O 1
ATOM 883 N N . PHE A 1 109 ? -3.872 -7.631 1.917 1.00 81.94 109 PHE A N 1
ATOM 884 C CA . PHE A 1 109 ? -3.170 -6.360 1.719 1.00 81.94 109 PHE A CA 1
ATOM 885 C C . PHE A 1 109 ? -1.654 -6.526 1.705 1.00 81.94 109 PHE A C 1
ATOM 887 O O . PHE A 1 109 ? -0.981 -5.801 0.972 1.00 81.94 109 PHE A O 1
ATOM 894 N N . GLY A 1 110 ? -1.121 -7.487 2.465 1.00 82.62 110 GLY A N 1
ATOM 895 C CA . GLY A 1 110 ? 0.286 -7.871 2.430 1.00 82.62 110 GLY A CA 1
ATOM 896 C C . GLY A 1 110 ? 0.703 -8.382 1.053 1.00 82.62 110 GLY A C 1
ATOM 897 O O . GLY A 1 110 ? 1.701 -7.914 0.512 1.00 82.62 110 GLY A O 1
ATOM 898 N N . LEU A 1 111 ? -0.084 -9.287 0.463 1.00 79.81 111 LEU A N 1
ATOM 899 C CA . LEU A 1 111 ? 0.182 -9.888 -0.849 1.00 79.81 111 LEU A CA 1
ATOM 900 C C . LEU A 1 111 ? -0.013 -8.932 -2.028 1.00 79.81 111 LEU A C 1
ATOM 902 O O . LEU A 1 111 ? 0.741 -9.013 -2.998 1.00 79.81 111 LEU A O 1
ATOM 906 N N . GLY A 1 112 ? -1.054 -8.098 -1.981 1.00 77.38 112 GLY A N 1
ATOM 907 C CA . GLY A 1 112 ? -1.456 -7.253 -3.106 1.00 77.38 112 GLY A CA 1
ATOM 908 C C . GLY A 1 112 ? -0.793 -5.884 -3.085 1.00 77.38 112 GLY A C 1
ATOM 909 O O . GLY A 1 112 ? -0.003 -5.553 -3.968 1.00 77.38 112 GLY A O 1
ATOM 910 N N . TYR A 1 113 ? -1.125 -5.093 -2.063 1.00 72.75 113 TYR A N 1
ATOM 911 C CA . TYR A 1 113 ? -0.601 -3.746 -1.912 1.00 72.75 113 TYR A CA 1
ATOM 912 C C . TYR A 1 113 ? 0.808 -3.826 -1.326 1.00 72.75 113 TYR A C 1
ATOM 914 O O . TYR A 1 113 ? 1.771 -3.801 -2.084 1.00 72.75 113 TYR A O 1
ATOM 922 N N . LEU A 1 114 ? 0.971 -3.963 -0.011 1.00 77.69 114 LEU A N 1
ATOM 923 C CA . LEU A 1 114 ? 2.220 -3.654 0.699 1.00 77.69 114 LEU A CA 1
ATOM 924 C C . LEU A 1 114 ? 3.486 -4.278 0.076 1.00 77.69 114 LEU A C 1
ATOM 926 O O . LEU A 1 114 ? 4.447 -3.556 -0.197 1.00 77.69 114 LEU A O 1
ATOM 930 N N . ALA A 1 115 ? 3.471 -5.575 -0.241 1.00 79.88 115 ALA A N 1
ATOM 931 C CA . ALA A 1 115 ? 4.617 -6.223 -0.878 1.00 79.88 115 ALA A CA 1
ATOM 932 C C . ALA A 1 115 ? 4.746 -5.933 -2.385 1.00 79.88 115 ALA A C 1
ATOM 934 O O . ALA A 1 115 ? 5.842 -6.000 -2.946 1.00 79.88 115 ALA A O 1
ATOM 935 N N . GLY A 1 116 ? 3.648 -5.553 -3.034 1.00 76.62 116 GLY A N 1
ATOM 936 C CA . GLY A 1 116 ? 3.594 -5.138 -4.427 1.00 76.62 116 GLY A CA 1
ATOM 937 C C . GLY A 1 116 ? 4.380 -3.856 -4.728 1.00 76.62 116 GLY A C 1
ATOM 938 O O . GLY A 1 116 ? 5.002 -3.768 -5.785 1.00 76.62 116 GLY A O 1
ATOM 939 N N . CYS A 1 117 ? 4.439 -2.898 -3.794 1.00 77.25 117 CYS A N 1
ATOM 940 C CA . CYS A 1 117 ? 5.301 -1.715 -3.941 1.00 77.25 117 CYS A CA 1
ATOM 941 C C . CYS A 1 117 ? 6.785 -2.108 -4.004 1.00 77.25 117 CYS A C 1
ATOM 943 O O . CYS A 1 117 ? 7.506 -1.650 -4.885 1.00 77.25 117 CYS A O 1
ATOM 945 N N . GLY A 1 118 ? 7.231 -3.012 -3.122 1.00 77.19 118 GLY A N 1
ATOM 946 C CA . GLY A 1 118 ? 8.612 -3.511 -3.137 1.00 77.19 118 GLY A CA 1
ATOM 947 C C . GLY A 1 118 ? 8.957 -4.275 -4.418 1.00 77.19 118 GLY A C 1
ATOM 948 O O . GLY A 1 118 ? 10.056 -4.134 -4.954 1.00 77.19 118 GLY A O 1
ATOM 949 N N . LEU A 1 119 ? 7.996 -5.040 -4.943 1.00 78.44 119 LEU A N 1
ATOM 950 C CA . LEU A 1 119 ? 8.131 -5.744 -6.216 1.00 78.44 119 LEU A CA 1
ATOM 951 C C . LEU A 1 119 ? 8.327 -4.773 -7.393 1.00 78.44 119 LEU A C 1
ATOM 953 O O . LEU A 1 119 ? 9.211 -4.973 -8.232 1.00 78.44 119 LEU A O 1
ATOM 957 N N . LEU A 1 120 ? 7.487 -3.736 -7.460 1.00 77.44 120 LEU A N 1
ATOM 958 C CA . LEU A 1 120 ? 7.519 -2.713 -8.505 1.00 77.44 120 LEU A CA 1
ATOM 959 C C . LEU A 1 120 ? 8.818 -1.906 -8.461 1.00 77.44 120 LEU A C 1
ATOM 961 O O . LEU A 1 120 ? 9.460 -1.775 -9.502 1.00 77.44 120 LEU A O 1
ATOM 965 N N . ASP A 1 121 ? 9.258 -1.481 -7.274 1.00 76.94 121 ASP A N 1
ATOM 966 C CA . ASP A 1 121 ? 10.529 -0.769 -7.091 1.00 76.94 121 ASP A CA 1
ATOM 967 C C . ASP A 1 121 ? 11.715 -1.630 -7.576 1.00 76.94 121 ASP A C 1
ATOM 969 O O . ASP A 1 121 ? 12.512 -1.189 -8.408 1.00 76.94 121 ASP A O 1
ATOM 973 N N . SER A 1 122 ? 11.778 -2.907 -7.170 1.00 79.38 122 SER A N 1
ATOM 974 C CA . SER A 1 122 ? 12.825 -3.839 -7.627 1.00 79.38 122 SER A CA 1
ATOM 975 C C . SER A 1 122 ? 12.770 -4.097 -9.140 1.00 79.38 122 SER A C 1
ATOM 977 O O . SER A 1 122 ? 13.800 -4.243 -9.809 1.00 79.38 122 SER A O 1
ATOM 979 N N . PHE A 1 123 ? 11.566 -4.142 -9.720 1.00 77.12 123 PHE A N 1
ATOM 980 C CA . PHE A 1 123 ? 11.389 -4.331 -11.159 1.00 77.12 123 PHE A CA 1
ATOM 981 C C . PHE A 1 123 ? 11.868 -3.105 -11.940 1.00 77.12 123 PHE A C 1
ATOM 983 O O . PHE A 1 123 ? 12.588 -3.245 -12.933 1.00 77.12 123 PHE A O 1
ATOM 990 N N . THR A 1 124 ? 11.516 -1.911 -11.471 1.00 73.88 124 THR A N 1
ATOM 991 C CA . THR A 1 124 ? 11.929 -0.638 -12.062 1.00 73.88 124 THR A CA 1
ATOM 992 C C . THR A 1 124 ? 13.431 -0.437 -11.964 1.00 73.88 124 THR A C 1
ATOM 994 O O . THR A 1 124 ? 14.039 -0.012 -12.941 1.00 73.88 124 THR A O 1
ATOM 997 N N . GLU A 1 125 ? 14.066 -0.837 -10.863 1.00 75.81 125 GLU A N 1
ATOM 998 C CA . GLU A 1 125 ? 15.524 -0.816 -10.727 1.00 75.81 125 GLU A CA 1
ATOM 999 C C . GLU A 1 125 ? 16.212 -1.758 -11.733 1.00 75.81 125 GLU A C 1
ATOM 1001 O O . GLU A 1 125 ? 17.155 -1.368 -12.429 1.00 75.81 125 GLU A O 1
ATOM 1006 N N . LYS A 1 126 ? 15.709 -2.994 -11.879 1.00 77.00 126 LYS A N 1
ATOM 1007 C CA . LYS A 1 126 ? 16.205 -3.956 -12.882 1.00 77.00 126 LYS A CA 1
ATOM 1008 C C . LYS A 1 126 ? 16.040 -3.418 -14.309 1.00 77.00 126 LYS A C 1
ATOM 1010 O O . LYS A 1 126 ? 16.941 -3.589 -15.128 1.00 77.00 126 LYS A O 1
ATOM 1015 N N . MET A 1 127 ? 14.931 -2.740 -14.608 1.00 71.31 127 MET A N 1
ATOM 1016 C CA . MET A 1 127 ? 14.740 -2.083 -15.903 1.00 71.31 127 MET A CA 1
ATOM 1017 C C . MET A 1 127 ? 15.665 -0.878 -16.094 1.00 71.31 127 MET A C 1
ATOM 1019 O O . MET A 1 127 ? 16.268 -0.757 -17.156 1.00 71.31 127 MET A O 1
ATOM 1023 N N . ALA A 1 128 ? 15.823 -0.020 -15.087 1.00 73.75 128 ALA A N 1
ATOM 1024 C CA . ALA A 1 128 ? 16.696 1.150 -15.146 1.00 73.75 128 ALA A CA 1
ATOM 1025 C C . ALA A 1 128 ? 18.143 0.751 -15.480 1.00 73.75 128 ALA A C 1
ATOM 1027 O O . ALA A 1 128 ? 18.749 1.338 -16.377 1.00 73.75 128 ALA A O 1
ATOM 1028 N N . ARG A 1 129 ? 18.647 -0.328 -14.857 1.00 75.75 129 ARG A N 1
ATOM 1029 C CA . ARG A 1 129 ? 19.963 -0.911 -15.171 1.00 75.75 129 ARG A CA 1
ATOM 1030 C C . ARG A 1 129 ? 20.072 -1.422 -16.607 1.00 75.75 129 ARG A C 1
ATOM 1032 O O . ARG A 1 129 ? 21.087 -1.187 -17.249 1.00 75.75 129 ARG A O 1
ATOM 1039 N N . ASN A 1 130 ? 19.039 -2.088 -17.120 1.00 73.38 130 ASN A N 1
ATOM 1040 C CA . ASN A 1 130 ? 19.057 -2.634 -18.481 1.00 73.38 130 ASN A CA 1
ATOM 1041 C C . ASN A 1 130 ? 18.902 -1.574 -19.581 1.00 73.38 130 ASN A C 1
ATOM 1043 O O . ASN A 1 130 ? 19.351 -1.799 -20.701 1.00 73.38 130 ASN A O 1
ATOM 1047 N N . PHE A 1 131 ? 18.251 -0.447 -19.290 1.00 68.81 131 PHE A N 1
ATOM 1048 C CA . PHE A 1 131 ? 18.004 0.627 -20.259 1.00 68.81 131 PHE A CA 1
ATOM 1049 C C . PHE A 1 131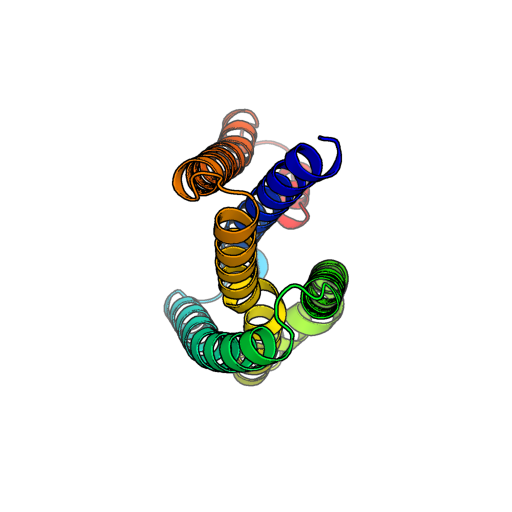 ? 18.906 1.858 -20.059 1.00 68.81 131 PHE A C 1
ATOM 1051 O O . PHE A 1 131 ? 18.707 2.852 -20.752 1.00 68.81 131 PHE A O 1
ATOM 1058 N N . HIS A 1 132 ? 19.890 1.794 -19.148 1.00 67.75 132 HIS A N 1
ATOM 1059 C CA . HIS A 1 132 ? 20.786 2.905 -18.787 1.00 67.75 132 HIS A CA 1
ATOM 1060 C C . HIS A 1 132 ? 20.040 4.204 -18.423 1.00 67.75 132 HIS A C 1
ATOM 1062 O O . HIS A 1 132 ? 20.458 5.300 -18.787 1.00 67.75 132 HIS A O 1
ATOM 1068 N N . PHE A 1 133 ? 18.916 4.077 -17.716 1.00 67.06 133 PHE A N 1
ATOM 1069 C CA . PHE A 1 133 ? 18.137 5.213 -17.221 1.00 67.06 133 PHE A CA 1
ATOM 1070 C C . PHE A 1 133 ? 18.432 5.463 -15.739 1.00 67.06 133 PHE A C 1
ATOM 1072 O O . PHE A 1 133 ? 18.657 4.519 -14.979 1.00 67.06 133 PHE A O 1
ATOM 1079 N N . GLU A 1 134 ? 18.404 6.724 -15.304 1.00 73.25 134 GLU A N 1
ATOM 1080 C CA . GLU A 1 134 ? 18.567 7.074 -13.893 1.00 73.25 134 GLU A CA 1
ATOM 1081 C C . GLU A 1 134 ? 17.335 6.637 -13.090 1.00 73.25 134 GLU A C 1
ATOM 1083 O O . GLU A 1 134 ? 16.245 7.196 -13.218 1.00 73.25 134 GLU A O 1
ATOM 1088 N N . TYR A 1 135 ? 17.509 5.649 -12.207 1.00 66.94 135 TYR A N 1
ATOM 1089 C CA . TYR A 1 135 ? 16.454 5.187 -11.294 1.00 66.94 135 TYR A CA 1
ATOM 1090 C C . TYR A 1 135 ? 15.833 6.341 -10.481 1.00 66.94 135 TYR A C 1
ATOM 1092 O O . TYR A 1 135 ? 14.629 6.355 -10.225 1.00 66.94 135 TYR A O 1
ATOM 1100 N N . GLY A 1 136 ? 16.641 7.353 -10.141 1.00 64.25 136 GLY A N 1
ATOM 1101 C CA . GLY A 1 136 ? 16.204 8.533 -9.394 1.00 64.25 136 GLY A CA 1
ATOM 1102 C C . GLY A 1 136 ? 15.108 9.339 -10.093 1.00 64.25 136 GLY A C 1
ATOM 1103 O O . GLY A 1 136 ? 14.197 9.825 -9.426 1.00 64.25 136 GLY A O 1
ATOM 1104 N N . THR A 1 137 ? 15.125 9.432 -11.426 1.00 68.69 137 THR A N 1
ATOM 1105 C CA . THR A 1 137 ? 14.078 10.148 -12.166 1.00 68.69 137 THR A CA 1
ATOM 1106 C C . THR A 1 137 ? 12.748 9.401 -12.107 1.00 68.69 137 THR A C 1
ATOM 1108 O O . THR A 1 137 ? 11.712 10.037 -11.938 1.00 68.69 137 THR A O 1
ATOM 1111 N N . ALA A 1 138 ? 12.754 8.064 -12.189 1.00 66.19 138 ALA A N 1
ATOM 1112 C CA . ALA A 1 138 ? 11.536 7.263 -12.028 1.00 66.19 138 ALA A CA 1
ATOM 1113 C C . ALA A 1 138 ? 10.936 7.463 -10.629 1.00 66.19 138 ALA A C 1
ATOM 1115 O O . ALA A 1 138 ? 9.757 7.784 -10.505 1.00 66.19 138 ALA A O 1
ATOM 1116 N N . ARG A 1 139 ? 11.782 7.418 -9.591 1.00 68.31 139 ARG A N 1
ATOM 1117 C CA . ARG A 1 139 ? 11.342 7.618 -8.208 1.00 68.31 139 ARG A CA 1
ATOM 1118 C C . ARG A 1 139 ? 10.810 9.028 -7.933 1.00 68.31 139 ARG A C 1
ATOM 1120 O O . ARG A 1 139 ? 9.904 9.199 -7.121 1.00 68.31 139 ARG A O 1
ATOM 1127 N N . ALA A 1 140 ? 11.346 10.045 -8.607 1.00 72.50 140 ALA A N 1
ATOM 1128 C CA . ALA A 1 140 ? 10.844 11.414 -8.504 1.00 72.50 140 ALA A CA 1
ATOM 1129 C C . ALA A 1 140 ? 9.416 11.556 -9.065 1.00 72.50 140 ALA A C 1
ATOM 1131 O O . ALA A 1 140 ? 8.599 12.270 -8.481 1.00 72.50 140 ALA A O 1
ATOM 1132 N N . TRP A 1 141 ? 9.090 10.841 -10.150 1.00 71.00 141 TRP A N 1
ATOM 1133 C CA . TRP A 1 141 ? 7.722 10.789 -10.677 1.00 71.00 141 TRP A CA 1
ATOM 1134 C C . TRP A 1 141 ? 6.751 10.129 -9.694 1.00 71.00 141 TRP A C 1
ATOM 1136 O O . TRP A 1 141 ? 5.638 10.628 -9.539 1.00 71.00 141 TRP A O 1
ATOM 1146 N N . ASP A 1 142 ? 7.173 9.083 -8.978 1.00 71.56 142 ASP A N 1
ATOM 1147 C CA . ASP A 1 142 ? 6.345 8.448 -7.942 1.00 71.56 142 ASP A CA 1
ATOM 1148 C C . ASP A 1 142 ? 6.043 9.413 -6.784 1.00 71.56 142 ASP A C 1
ATOM 1150 O O . ASP A 1 142 ? 4.905 9.512 -6.325 1.00 71.56 142 ASP A O 1
ATOM 1154 N N . LEU A 1 143 ? 7.035 10.197 -6.343 1.00 73.38 143 LEU A N 1
ATOM 1155 C CA . LEU A 1 143 ? 6.831 11.219 -5.310 1.00 73.38 143 LEU A CA 1
ATOM 1156 C C . LEU A 1 143 ? 5.845 12.302 -5.763 1.00 73.38 143 LEU A C 1
ATOM 1158 O O . LEU A 1 143 ? 4.973 12.703 -4.990 1.00 73.38 143 LEU A O 1
ATOM 1162 N N . LEU A 1 144 ? 5.937 12.747 -7.019 1.00 74.44 144 LEU A N 1
ATOM 1163 C CA . LEU A 1 144 ? 4.971 13.682 -7.598 1.00 74.44 144 LEU A CA 1
ATOM 1164 C C . LEU A 1 144 ? 3.555 13.083 -7.607 1.00 74.44 144 LEU A C 1
ATOM 1166 O O . LEU A 1 144 ? 2.593 13.765 -7.254 1.00 74.44 144 LEU A O 1
ATOM 1170 N N . ALA A 1 145 ? 3.437 11.800 -7.952 1.00 72.81 145 ALA A N 1
ATOM 1171 C CA . ALA A 1 145 ? 2.188 11.044 -7.944 1.00 72.81 145 ALA A CA 1
ATOM 1172 C C . ALA A 1 145 ? 1.537 11.046 -6.552 1.00 72.81 145 ALA A C 1
ATOM 1174 O O . ALA A 1 145 ? 0.358 11.367 -6.409 1.00 72.81 145 ALA A O 1
ATOM 1175 N N . MET A 1 146 ? 2.327 10.756 -5.513 1.00 70.50 146 MET A N 1
ATOM 1176 C CA . MET A 1 146 ? 1.868 10.747 -4.121 1.00 70.50 146 MET A CA 1
ATOM 1177 C C . MET A 1 146 ? 1.426 12.136 -3.644 1.00 70.50 146 MET A C 1
ATOM 1179 O O . MET A 1 146 ? 0.410 12.263 -2.958 1.00 70.50 146 MET A O 1
ATOM 1183 N N . LEU A 1 147 ? 2.159 13.191 -4.015 1.00 72.06 147 LEU A N 1
ATOM 1184 C CA . LEU A 1 147 ? 1.805 14.569 -3.663 1.00 72.06 147 LEU A CA 1
ATOM 1185 C C . LEU A 1 147 ? 0.473 14.992 -4.294 1.00 72.06 147 LEU A C 1
ATOM 1187 O O . LEU A 1 147 ? -0.369 15.578 -3.613 1.00 72.06 147 LEU A O 1
ATOM 1191 N N . LEU A 1 148 ? 0.264 14.664 -5.572 1.00 73.44 148 LEU A N 1
ATOM 1192 C CA . LEU A 1 148 ? -0.981 14.951 -6.289 1.00 73.44 148 LEU A CA 1
ATOM 1193 C C . LEU A 1 148 ? -2.155 14.131 -5.741 1.00 73.44 148 LEU A C 1
ATOM 1195 O O . LEU A 1 148 ? -3.232 14.668 -5.493 1.00 73.44 148 LEU A O 1
ATOM 1199 N N . ALA A 1 149 ? -1.946 12.841 -5.487 1.00 70.00 149 ALA A N 1
ATOM 1200 C CA . ALA A 1 149 ? -2.976 11.970 -4.932 1.00 70.00 149 ALA A CA 1
ATOM 1201 C C . ALA A 1 149 ? -3.432 12.418 -3.538 1.00 70.00 149 ALA A C 1
ATOM 1203 O O . ALA A 1 149 ? -4.605 12.289 -3.207 1.00 70.00 149 ALA A O 1
ATOM 1204 N N . ARG A 1 150 ? -2.529 12.972 -2.720 1.00 66.06 150 ARG A N 1
ATOM 1205 C CA . ARG A 1 150 ? -2.867 13.470 -1.380 1.00 66.06 150 ARG A CA 1
ATOM 1206 C C . ARG A 1 150 ? -3.569 14.829 -1.400 1.00 66.06 150 ARG A C 1
ATOM 1208 O O . ARG A 1 150 ? -4.373 15.107 -0.511 1.00 66.06 150 ARG A O 1
ATOM 1215 N N . SER A 1 151 ? -3.271 15.681 -2.378 1.00 66.31 151 SER A N 1
ATOM 1216 C CA . SER A 1 151 ? -3.863 17.020 -2.471 1.00 66.31 151 SER A CA 1
ATOM 1217 C C . SER A 1 151 ? -5.288 17.011 -3.035 1.00 66.31 151 SER A C 1
ATOM 1219 O O . SER A 1 151 ? -6.092 17.852 -2.636 1.00 66.31 151 SER A O 1
ATOM 1221 N N . LEU A 1 152 ? -5.638 16.042 -3.889 1.00 65.75 152 LEU A N 1
ATOM 1222 C CA . LEU A 1 152 ? -6.966 15.947 -4.512 1.00 65.75 152 LEU A CA 1
ATOM 1223 C C . LEU A 1 152 ? -8.119 15.731 -3.501 1.00 65.75 152 LEU A C 1
ATOM 1225 O O . LEU A 1 152 ? -9.060 16.528 -3.521 1.00 65.75 152 LEU A O 1
ATOM 1229 N N . PRO A 1 153 ? -8.063 14.755 -2.567 1.00 57.38 153 PRO A N 1
ATOM 1230 C CA . PRO A 1 153 ? -9.086 14.602 -1.533 1.00 57.38 153 PRO A CA 1
ATOM 1231 C C . PRO A 1 153 ? -9.142 15.811 -0.599 1.00 57.38 153 PRO A C 1
ATOM 1233 O O . PRO A 1 153 ? -10.223 16.245 -0.222 1.00 57.38 153 PRO A O 1
ATOM 1236 N N . ALA A 1 154 ? -7.990 16.398 -0.252 1.00 56.06 154 ALA A N 1
ATOM 1237 C CA . ALA A 1 154 ? -7.932 17.574 0.614 1.00 56.06 154 ALA A CA 1
ATOM 1238 C C . ALA A 1 154 ? -8.632 18.789 -0.020 1.00 56.06 154 ALA A C 1
ATOM 1240 O O . ALA A 1 154 ? -9.382 19.491 0.655 1.00 56.06 154 ALA A O 1
ATOM 1241 N N . TYR A 1 155 ? -8.442 19.008 -1.323 1.00 57.22 155 TYR A N 1
ATOM 1242 C CA . TYR A 1 155 ? -9.130 20.066 -2.060 1.00 57.22 155 TYR A CA 1
ATOM 1243 C C . TYR A 1 155 ? -10.643 19.818 -2.149 1.00 57.22 155 TYR A C 1
ATOM 1245 O O . TYR A 1 155 ? -11.432 20.737 -1.923 1.00 57.22 155 TYR A O 1
ATOM 1253 N N . PHE A 1 156 ? -11.059 18.578 -2.418 1.00 56.28 156 PHE A N 1
ATOM 1254 C CA . PHE A 1 156 ? -12.476 18.208 -2.500 1.00 56.28 156 PHE A CA 1
ATOM 1255 C C . PHE A 1 156 ? -13.193 18.327 -1.142 1.00 56.28 156 PHE A C 1
ATOM 1257 O O . PHE A 1 156 ? -14.327 18.794 -1.070 1.00 56.28 156 PHE A O 1
ATOM 1264 N N . LEU A 1 157 ? -12.506 17.993 -0.046 1.00 51.56 157 LEU A N 1
ATOM 1265 C CA . LEU A 1 157 ? -13.030 18.119 1.318 1.00 51.56 157 LEU A CA 1
ATOM 1266 C C . LEU A 1 157 ? -13.116 19.576 1.808 1.00 51.56 157 LEU A C 1
ATOM 1268 O O . LEU A 1 157 ? -13.971 19.881 2.634 1.00 51.56 157 LEU A O 1
ATOM 1272 N N . VAL A 1 158 ? -12.261 20.481 1.314 1.00 54.69 158 VAL A N 1
ATOM 1273 C CA . VAL A 1 158 ? -12.281 21.916 1.676 1.00 54.69 158 VAL A CA 1
ATOM 1274 C C . VAL A 1 158 ? -13.307 22.713 0.861 1.00 54.69 158 VAL A C 1
ATOM 1276 O O . VAL A 1 158 ? -13.833 23.713 1.345 1.00 54.69 158 VAL A O 1
ATOM 1279 N N . SER A 1 159 ? -13.618 22.284 -0.364 1.00 44.75 159 SER A N 1
ATOM 1280 C CA . SER A 1 159 ? -14.545 22.993 -1.261 1.00 44.75 159 SER A CA 1
ATOM 1281 C C . SER A 1 159 ? -16.024 22.632 -1.060 1.00 44.75 159 SER A C 1
ATOM 1283 O O . SER A 1 159 ? -16.892 23.385 -1.500 1.00 44.75 159 SER A O 1
ATOM 1285 N N . VAL A 1 160 ? -16.337 21.541 -0.350 1.00 50.19 160 VAL A N 1
ATOM 1286 C CA . VAL A 1 160 ? -17.714 21.158 0.004 1.00 50.19 160 VAL A CA 1
ATOM 1287 C C . VAL A 1 160 ? -17.971 21.470 1.486 1.00 50.19 160 VAL A C 1
ATOM 1289 O O . VAL A 1 160 ? -17.415 20.794 2.353 1.00 50.19 160 VAL A O 1
ATOM 1292 N N . PRO A 1 161 ? -18.816 22.464 1.832 1.00 37.91 161 PRO A N 1
ATOM 1293 C CA . PRO A 1 161 ? -19.133 22.747 3.226 1.00 37.91 161 PRO A CA 1
ATOM 1294 C C . PRO A 1 161 ? -19.841 21.544 3.864 1.00 37.91 161 PRO A C 1
ATOM 1296 O O . PRO A 1 161 ? -20.855 21.055 3.370 1.00 37.91 161 PRO A O 1
ATOM 1299 N N . ILE A 1 162 ? -19.317 21.101 5.007 1.00 49.38 162 ILE A N 1
ATOM 1300 C CA . ILE A 1 162 ? -19.704 19.900 5.777 1.00 49.38 162 ILE A CA 1
ATOM 1301 C C . ILE A 1 162 ? -21.166 19.928 6.294 1.00 49.38 162 ILE A C 1
ATOM 1303 O O . ILE A 1 162 ? -21.624 18.988 6.938 1.00 49.38 162 ILE A O 1
ATOM 1307 N N . SER A 1 163 ? -21.949 20.973 6.007 1.00 43.16 163 SER A N 1
ATOM 1308 C CA . SER A 1 163 ? -23.160 21.275 6.773 1.00 43.16 163 SER A CA 1
ATOM 1309 C C . SER A 1 163 ? -24.512 20.873 6.165 1.00 43.16 163 SER A C 1
ATOM 1311 O O . SER A 1 163 ? -25.486 20.959 6.908 1.00 43.16 163 SER A O 1
ATOM 1313 N N . THR A 1 164 ? -24.671 20.472 4.893 1.00 36.47 164 THR A N 1
ATOM 1314 C CA . THR A 1 164 ? -26.053 20.456 4.331 1.00 36.47 164 THR A CA 1
ATOM 1315 C C . THR A 1 164 ? -26.496 19.307 3.429 1.00 36.47 164 THR A C 1
ATOM 1317 O O . THR A 1 164 ? -27.636 19.342 2.974 1.00 36.47 164 THR A O 1
ATOM 1320 N N . SER A 1 165 ? -25.735 18.232 3.206 1.00 35.06 165 SER A N 1
ATOM 1321 C CA . SER A 1 165 ? -26.347 17.069 2.536 1.00 35.06 165 SER A CA 1
ATOM 1322 C C . SER A 1 165 ? -25.680 15.737 2.860 1.00 35.06 165 SER A C 1
ATOM 1324 O O . SER A 1 165 ? -24.484 15.540 2.653 1.00 35.06 165 SER A O 1
ATOM 1326 N N . GLY A 1 166 ? -26.494 14.786 3.337 1.00 42.16 166 GLY A N 1
ATOM 1327 C CA . GLY A 1 166 ? -26.075 13.416 3.654 1.00 42.16 166 GLY A CA 1
ATOM 1328 C C . GLY A 1 166 ? -25.400 12.692 2.485 1.00 42.16 166 GLY A C 1
ATOM 1329 O O . GLY A 1 166 ? -24.572 11.821 2.716 1.00 42.16 166 GLY A O 1
ATOM 1330 N N . TRP A 1 167 ? -25.662 13.122 1.248 1.00 30.86 167 TRP A N 1
ATOM 1331 C CA . TRP A 1 167 ? -25.055 12.620 0.012 1.00 30.86 167 TRP A CA 1
ATOM 1332 C C . TRP A 1 167 ? -23.536 12.855 -0.092 1.00 30.86 167 TRP A C 1
ATOM 1334 O O . TRP A 1 167 ? -22.842 12.032 -0.683 1.00 30.86 167 TRP A O 1
ATOM 1344 N N . SER A 1 168 ? -22.993 13.900 0.546 1.00 37.94 168 SER A N 1
ATOM 1345 C CA . SER A 1 168 ? -21.543 14.173 0.572 1.00 37.94 168 SER A CA 1
ATOM 1346 C C . SER A 1 168 ? -20.762 13.166 1.438 1.00 37.94 168 SER A C 1
ATOM 1348 O O . SER A 1 168 ? -19.637 12.792 1.109 1.00 37.94 168 SER A O 1
ATOM 1350 N N . ARG A 1 169 ? -21.383 12.623 2.501 1.00 40.75 169 ARG A N 1
ATOM 1351 C CA . ARG A 1 169 ? -20.765 11.572 3.337 1.00 40.75 169 ARG A CA 1
ATOM 1352 C C . ARG A 1 169 ? -20.675 10.231 2.609 1.00 40.75 169 ARG A C 1
ATOM 1354 O O . ARG A 1 169 ? -19.708 9.511 2.821 1.00 40.75 169 ARG A O 1
ATOM 1361 N N . TYR A 1 170 ? -21.640 9.915 1.743 1.00 38.97 170 TYR A N 1
ATOM 1362 C CA . TYR A 1 170 ? -21.629 8.664 0.982 1.00 38.97 170 TYR A CA 1
ATOM 1363 C C . TYR A 1 170 ? -20.528 8.649 -0.087 1.00 38.97 170 TYR A C 1
ATOM 1365 O O . TYR A 1 170 ? -19.851 7.642 -0.240 1.00 38.97 170 TYR A O 1
ATOM 1373 N N . LEU A 1 171 ? -20.255 9.764 -0.769 1.00 37.88 171 LEU A N 1
ATOM 1374 C CA . LEU A 1 171 ? -19.184 9.812 -1.777 1.00 37.88 171 LEU A CA 1
ATOM 1375 C C . LEU A 1 171 ? -17.769 9.754 -1.176 1.00 37.88 171 LEU A C 1
ATOM 1377 O O . LEU A 1 171 ? -16.876 9.208 -1.809 1.00 37.88 171 LEU A O 1
ATOM 1381 N N . ALA A 1 172 ? -17.574 10.232 0.058 1.00 40.84 172 ALA A N 1
ATOM 1382 C CA . ALA A 1 172 ? -16.302 10.109 0.781 1.00 40.84 172 ALA A CA 1
ATOM 1383 C C . ALA A 1 172 ? -16.032 8.698 1.352 1.00 40.84 172 ALA A C 1
ATOM 1385 O O . ALA A 1 172 ? -14.936 8.438 1.841 1.00 40.84 172 ALA A O 1
ATOM 1386 N N . LEU A 1 173 ? -17.032 7.809 1.334 1.00 38.22 173 LEU A N 1
ATOM 1387 C CA . LEU A 1 173 ? -16.934 6.433 1.835 1.00 38.22 173 LEU A CA 1
ATOM 1388 C C . LEU A 1 173 ? -16.753 5.388 0.721 1.00 38.22 173 LEU A C 1
ATOM 1390 O O . LEU A 1 173 ? -16.387 4.258 1.033 1.00 38.22 173 LEU A O 1
ATOM 1394 N N . TYR A 1 174 ? -17.007 5.744 -0.545 1.00 33.69 174 TYR A N 1
ATOM 1395 C CA . TYR A 1 174 ? -17.032 4.804 -1.679 1.00 33.69 174 TYR A CA 1
ATOM 1396 C C . TYR A 1 174 ? -16.068 5.131 -2.833 1.00 33.69 174 TYR A C 1
ATOM 1398 O O . TYR A 1 174 ? -15.943 4.313 -3.745 1.00 33.69 174 TYR A O 1
ATOM 1406 N N . LEU A 1 175 ? -15.397 6.287 -2.817 1.00 36.91 175 LEU A N 1
ATOM 1407 C CA . LEU A 1 175 ? -14.291 6.609 -3.729 1.00 36.91 175 LEU A CA 1
ATOM 1408 C C . LEU A 1 175 ? -12.981 6.603 -2.991 1.00 36.91 175 LEU A C 1
ATOM 1410 O O . LEU A 1 175 ? -11.993 6.228 -3.656 1.00 36.91 175 LEU A O 1
#

Sequence (175 aa):
MRTIVLHPVTHFSFFISWSLWWSLYAIWLKGHLGLTGTELGTLYSVNQFTSILFMMFYGIVQDKLGLKKPLIWCMSFILVLTGPFMIYVYEPLLQSNFSVGLILGALFFGLGYLAGCGLLDSFTEKMARNFHFEYGTARAWDLLAMLLARSLPAYFLVSVPISTSGWSRYLALYL

Foldseek 3Di:
DVVVVVLLVVLLVVLLVLLLVVVLVVCQCCPVVVDDPVLVVLLVVLLVVLLVVQLVVLVVVCVVVPLDCVLVVVLVVLVVVVQVCCPPPLVVCCVPPVVVSSNVCSNSCSNRPSSVVSNSLVNLVSVCVVVVHDSVVSVVSSVVSSVVSVVVVVVVVVVDPPPDDPVVVVVSNRD

Radius of gyration: 18.05 Å; chains: 1; bounding box: 47×39×48 Å